Protein AF-A0A1Y1QUB6-F1 (afdb_monomer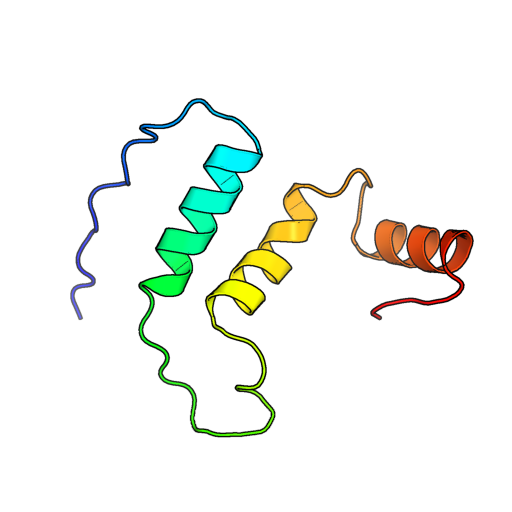_lite)

Sequence (79 aa):
MSYPSAPAATLTAPLSFTGIVEQLRATFRAFPDQRKPSNNTRYTLEDAGLSAFSVFFMQCASFLEYQRRMVENQGRSNA

Secondary structure (DSSP, 8-state):
------------S-S-HHHHHHHHHHHHHTS---PPSSGGGSS-HHHHHHHHHGGGG-SSSSHHHHHHHHHHHHS----

Organism: NCBI:txid525917

pLDDT: mean 83.25, std 14.43, range [41.41, 94.94]

Radius of gyration: 16.23 Å; chains: 1; bounding box: 35×26×45 Å

Foldseek 3Di:
DDDPPDPPPPLPDPPDPVSVLVVLLVVQVPDDDPDDDDPVPPDGSSRVSVVVVVQVVDPDPDLVVVQVVCCVVPVGGPD

Structure (mmCIF, N/CA/C/O backbone):
data_AF-A0A1Y1QUB6-F1
#
_entry.id   AF-A0A1Y1QUB6-F1
#
loop_
_atom_site.group_PDB
_atom_site.id
_atom_site.type_symbol
_atom_site.label_atom_id
_atom_site.label_alt_id
_atom_site.label_comp_id
_atom_site.label_asym_id
_atom_site.label_entity_id
_atom_site.label_seq_id
_atom_site.pdbx_PDB_ins_code
_atom_site.Cartn_x
_atom_site.Cartn_y
_atom_site.Cartn_z
_atom_site.occupancy
_atom_site.B_iso_or_equiv
_atom_site.auth_seq_id
_atom_site.auth_comp_id
_atom_site.auth_asym_id
_atom_site.auth_atom_id
_atom_site.pdbx_PDB_model_num
ATOM 1 N N . MET A 1 1 ? 7.441 18.595 -22.800 1.00 51.50 1 MET A N 1
ATOM 2 C CA . MET A 1 1 ? 7.559 17.247 -22.204 1.00 51.50 1 MET A CA 1
ATOM 3 C C . MET A 1 1 ? 6.210 16.567 -22.356 1.00 51.50 1 MET A C 1
ATOM 5 O O . MET A 1 1 ? 5.304 16.860 -21.591 1.00 51.50 1 MET A O 1
ATOM 9 N N . SER A 1 2 ? 6.036 15.770 -23.410 1.00 47.62 2 SER A N 1
ATOM 10 C CA . SER A 1 2 ? 4.805 15.004 -23.621 1.00 47.62 2 SER A CA 1
ATOM 11 C C . SER A 1 2 ? 4.921 13.709 -22.834 1.00 47.62 2 SER A C 1
ATOM 13 O O . SER A 1 2 ? 5.763 12.874 -23.159 1.00 47.62 2 SER A O 1
ATOM 15 N N . TYR A 1 3 ? 4.122 13.554 -21.782 1.00 41.41 3 TYR A N 1
ATOM 16 C CA . TYR A 1 3 ? 3.955 12.244 -21.169 1.00 41.41 3 TYR A CA 1
ATOM 17 C C . TYR A 1 3 ? 3.153 11.379 -22.142 1.00 41.41 3 TYR A C 1
ATOM 19 O O . TYR A 1 3 ? 2.112 11.838 -22.622 1.00 41.41 3 TYR A O 1
ATOM 27 N N . PRO A 1 4 ? 3.609 10.163 -22.476 1.00 50.16 4 PRO A N 1
ATOM 28 C CA . PRO A 1 4 ? 2.773 9.243 -23.222 1.00 50.16 4 PRO A CA 1
ATOM 29 C C . PRO A 1 4 ? 1.507 8.998 -22.396 1.00 50.16 4 PRO A C 1
ATOM 31 O O . PRO A 1 4 ? 1.575 8.537 -21.257 1.00 50.16 4 PRO A O 1
ATOM 34 N N . SER A 1 5 ? 0.351 9.359 -22.954 1.00 52.12 5 SER A N 1
ATOM 35 C CA . SER A 1 5 ? -0.939 8.947 -22.414 1.00 52.12 5 SER A CA 1
ATOM 36 C C . SER A 1 5 ? -1.027 7.443 -22.640 1.00 52.12 5 SER A C 1
ATOM 38 O O . SER A 1 5 ? -1.317 6.983 -23.743 1.00 52.12 5 SER A O 1
ATOM 40 N N . ALA A 1 6 ? -0.653 6.671 -21.619 1.00 54.03 6 ALA A N 1
ATOM 41 C CA . ALA A 1 6 ? -0.904 5.243 -21.620 1.00 54.03 6 ALA A CA 1
ATOM 42 C C . ALA A 1 6 ? -2.425 5.060 -21.745 1.00 54.03 6 ALA A C 1
ATOM 44 O O . ALA A 1 6 ? -3.158 5.704 -20.984 1.00 54.03 6 ALA A O 1
ATOM 45 N N . PRO A 1 7 ? -2.920 4.240 -22.692 1.00 53.47 7 PRO A N 1
ATOM 46 C CA . PRO A 1 7 ? -4.340 3.928 -22.742 1.00 53.47 7 PRO A CA 1
ATOM 47 C C . PRO A 1 7 ? -4.722 3.400 -21.363 1.00 53.47 7 PRO A C 1
ATOM 49 O O . PRO A 1 7 ? -4.042 2.512 -20.844 1.00 53.47 7 PRO A O 1
ATOM 52 N N . ALA A 1 8 ? -5.740 4.008 -20.743 1.00 55.62 8 ALA A N 1
ATOM 53 C CA . ALA A 1 8 ? -6.233 3.596 -19.437 1.00 55.62 8 ALA A CA 1
ATOM 54 C C . ALA A 1 8 ? -6.400 2.077 -19.475 1.00 55.62 8 ALA A C 1
ATOM 56 O O . ALA A 1 8 ? -7.187 1.573 -20.280 1.00 55.62 8 ALA A O 1
ATOM 57 N N . ALA A 1 9 ? -5.571 1.368 -18.702 1.00 55.56 9 ALA A N 1
ATOM 58 C CA . ALA A 1 9 ? -5.529 -0.080 -18.733 1.00 55.56 9 ALA A CA 1
ATOM 59 C C . ALA A 1 9 ? -6.960 -0.577 -18.535 1.00 55.56 9 ALA A C 1
ATOM 61 O O . ALA A 1 9 ? -7.585 -0.302 -17.510 1.00 55.56 9 ALA A O 1
ATOM 62 N N . THR A 1 10 ? -7.510 -1.218 -19.564 1.00 53.16 10 THR A N 1
ATOM 63 C CA . THR A 1 10 ? -8.825 -1.835 -19.475 1.00 53.16 10 THR A CA 1
ATOM 64 C C . THR A 1 10 ? -8.766 -2.789 -18.287 1.00 53.16 10 THR A C 1
ATOM 66 O O . THR A 1 10 ? -7.850 -3.605 -18.209 1.00 53.16 10 THR A O 1
ATOM 69 N N . LEU A 1 11 ? -9.674 -2.636 -17.320 1.00 54.81 11 LEU A N 1
ATOM 70 C CA . LEU A 1 11 ? -9.797 -3.548 -16.182 1.00 54.81 11 LEU A CA 1
ATOM 71 C C . LEU A 1 11 ? -10.247 -4.912 -16.723 1.00 54.81 11 LEU A C 1
ATOM 73 O O . LEU A 1 11 ? -11.433 -5.209 -16.789 1.00 54.81 11 LEU A O 1
ATOM 77 N N . THR A 1 12 ? -9.291 -5.714 -17.191 1.00 56.34 12 THR A N 1
ATOM 78 C CA . THR A 1 12 ? -9.541 -7.029 -17.802 1.00 56.34 12 THR A CA 1
ATOM 79 C C . THR A 1 12 ? -9.889 -8.081 -16.744 1.00 56.34 12 THR A C 1
ATOM 81 O O . THR A 1 12 ? -10.430 -9.134 -17.067 1.00 56.34 12 THR A O 1
ATOM 84 N N . ALA A 1 13 ? -9.600 -7.798 -15.470 1.00 57.69 13 ALA A N 1
ATOM 85 C CA . ALA A 1 13 ? -9.960 -8.634 -14.333 1.00 57.69 13 ALA A CA 1
ATOM 86 C C . ALA A 1 13 ? -11.257 -8.134 -13.665 1.00 57.69 13 ALA A C 1
ATOM 88 O O . ALA A 1 13 ? -11.482 -6.922 -13.609 1.00 57.69 13 ALA A O 1
ATOM 89 N N . PRO A 1 14 ? -12.093 -9.032 -13.103 1.00 66.31 14 PRO A N 1
ATOM 90 C CA . PRO A 1 14 ? -13.209 -8.626 -12.251 1.00 66.31 14 PRO A CA 1
ATOM 91 C C . PRO A 1 14 ? -12.704 -7.696 -11.141 1.00 66.31 14 PRO A C 1
ATOM 93 O O . PRO A 1 14 ? -11.598 -7.911 -10.632 1.00 66.31 14 PRO A O 1
ATOM 96 N N . LEU A 1 15 ? -13.516 -6.695 -10.766 1.00 77.12 15 LEU A N 1
ATOM 97 C CA . LEU A 1 15 ? -13.278 -5.740 -9.669 1.00 77.12 15 LEU A CA 1
ATOM 98 C C . LEU A 1 15 ? -13.202 -6.464 -8.312 1.00 77.12 15 LEU A C 1
ATOM 100 O O . LEU A 1 15 ? -14.073 -6.359 -7.455 1.00 77.12 15 LEU A O 1
ATOM 104 N N . SER A 1 16 ? -12.150 -7.248 -8.146 1.00 88.00 16 SER A N 1
ATOM 105 C CA . SER A 1 16 ? -11.786 -8.000 -6.961 1.00 88.00 16 SER A CA 1
ATOM 106 C C . SER A 1 16 ? -10.605 -7.305 -6.309 1.00 88.00 16 SER A C 1
ATOM 108 O O . SER A 1 16 ? -9.776 -6.699 -6.990 1.00 88.00 16 SER A O 1
ATOM 110 N N . PHE A 1 17 ? -10.496 -7.420 -4.988 1.00 87.06 17 PHE A N 1
ATOM 111 C CA . PHE A 1 17 ? -9.357 -6.869 -4.261 1.00 87.06 17 PHE A CA 1
ATOM 112 C C . PHE A 1 17 ? -8.023 -7.367 -4.841 1.00 87.06 17 PHE A C 1
ATOM 114 O O . PHE A 1 17 ? -7.151 -6.562 -5.150 1.00 87.06 17 PHE A O 1
ATOM 121 N N . THR A 1 18 ? -7.905 -8.675 -5.091 1.00 89.62 18 THR A N 1
ATOM 122 C CA . THR A 1 18 ? -6.717 -9.272 -5.717 1.00 89.62 18 THR A CA 1
ATOM 123 C C . THR A 1 18 ? -6.438 -8.683 -7.098 1.00 89.62 18 THR A C 1
ATOM 125 O O . THR A 1 18 ? -5.304 -8.304 -7.369 1.00 89.62 18 THR A O 1
ATOM 128 N N . GLY A 1 19 ? -7.457 -8.540 -7.953 1.00 90.50 19 GLY A N 1
ATOM 129 C CA . GLY A 1 19 ? -7.293 -7.937 -9.279 1.00 90.50 19 GLY A CA 1
ATOM 130 C C . GLY A 1 19 ? -6.812 -6.485 -9.216 1.00 90.50 19 GLY A C 1
ATOM 131 O O . GLY A 1 19 ? -5.928 -6.094 -9.976 1.00 90.50 19 GLY A O 1
ATOM 132 N N . ILE A 1 20 ? -7.334 -5.700 -8.269 1.00 89.56 20 ILE A N 1
ATOM 133 C CA . ILE A 1 20 ? -6.902 -4.313 -8.043 1.00 89.56 20 ILE A CA 1
ATOM 134 C C . ILE A 1 20 ? -5.445 -4.269 -7.564 1.00 89.56 20 ILE A C 1
ATOM 136 O O . ILE A 1 20 ? -4.654 -3.479 -8.080 1.00 89.56 20 ILE A O 1
ATOM 140 N N . VAL A 1 21 ? -5.067 -5.124 -6.609 1.00 90.75 21 VAL A N 1
ATOM 141 C CA . VAL A 1 21 ? -3.694 -5.184 -6.083 1.00 90.75 21 VAL A CA 1
ATOM 142 C C . VAL A 1 21 ? -2.698 -5.576 -7.176 1.00 90.75 21 VAL A C 1
ATOM 144 O O . VAL A 1 21 ? -1.663 -4.923 -7.302 1.00 90.75 21 VAL A O 1
ATOM 147 N N . GLU A 1 22 ? -3.009 -6.579 -7.999 1.00 91.50 22 GLU A N 1
ATOM 148 C CA . GLU A 1 22 ? -2.133 -6.998 -9.103 1.00 91.50 22 GLU A CA 1
ATOM 149 C C . GLU A 1 22 ? -1.968 -5.903 -10.163 1.00 91.50 22 GLU A C 1
ATOM 151 O O . GLU A 1 22 ? -0.857 -5.652 -10.635 1.00 91.50 22 GLU A O 1
ATOM 156 N N . GLN A 1 23 ? -3.039 -5.173 -10.480 1.00 90.44 23 GLN A N 1
ATOM 157 C CA . GLN A 1 23 ? -2.961 -4.047 -11.407 1.00 90.44 23 GLN A CA 1
ATOM 158 C C . GLN A 1 23 ? -2.068 -2.918 -10.866 1.00 90.44 23 GLN A C 1
ATOM 160 O O . GLN A 1 23 ? -1.257 -2.350 -11.608 1.00 90.44 23 GLN A O 1
ATOM 165 N N . LEU A 1 24 ? -2.182 -2.597 -9.572 1.00 91.19 24 LEU A N 1
ATOM 166 C CA . LEU A 1 24 ? -1.316 -1.612 -8.920 1.00 91.19 24 LEU A CA 1
ATOM 167 C C . LEU A 1 24 ? 0.148 -2.070 -8.937 1.00 91.19 24 LEU A C 1
ATOM 169 O O . LEU A 1 24 ? 1.018 -1.285 -9.315 1.00 91.19 24 LEU A O 1
ATOM 173 N N . ARG A 1 25 ? 0.421 -3.344 -8.615 1.00 93.12 25 ARG A N 1
ATOM 174 C CA . ARG A 1 25 ? 1.772 -3.929 -8.689 1.00 93.12 25 ARG A CA 1
ATOM 175 C C . ARG A 1 25 ? 2.383 -3.777 -10.074 1.00 93.12 25 ARG A C 1
ATOM 177 O O . ARG A 1 25 ? 3.479 -3.235 -10.200 1.00 93.12 25 ARG A O 1
ATOM 184 N N . ALA A 1 26 ? 1.661 -4.210 -11.107 1.00 92.44 26 ALA A N 1
ATOM 185 C CA . ALA A 1 26 ? 2.120 -4.123 -12.489 1.00 92.44 26 ALA A CA 1
ATOM 186 C C . ALA A 1 26 ? 2.428 -2.674 -12.898 1.00 92.44 26 ALA A C 1
ATOM 188 O O . ALA A 1 26 ? 3.449 -2.412 -13.534 1.00 92.44 26 ALA A O 1
ATOM 189 N N . THR A 1 27 ? 1.586 -1.728 -12.472 1.00 92.94 27 THR A N 1
ATOM 190 C CA . THR A 1 27 ? 1.758 -0.299 -12.764 1.00 92.94 27 THR A CA 1
ATOM 191 C C . THR A 1 27 ? 3.025 0.262 -12.116 1.00 92.94 27 THR A C 1
ATOM 193 O O . THR A 1 27 ? 3.860 0.841 -12.807 1.00 92.94 27 THR A O 1
ATOM 196 N N . PHE A 1 28 ? 3.214 0.061 -10.807 1.00 93.19 28 PHE A N 1
ATOM 197 C CA . PHE A 1 28 ? 4.381 0.596 -10.098 1.00 93.19 28 PHE A CA 1
ATOM 198 C C . PHE A 1 28 ? 5.692 -0.081 -10.501 1.00 93.19 28 PHE A C 1
ATOM 200 O O . PHE A 1 28 ? 6.731 0.575 -10.527 1.00 93.19 28 PHE A O 1
ATOM 207 N N . ARG A 1 29 ? 5.659 -1.367 -10.867 1.00 92.62 29 ARG A N 1
ATOM 208 C CA . ARG A 1 29 ?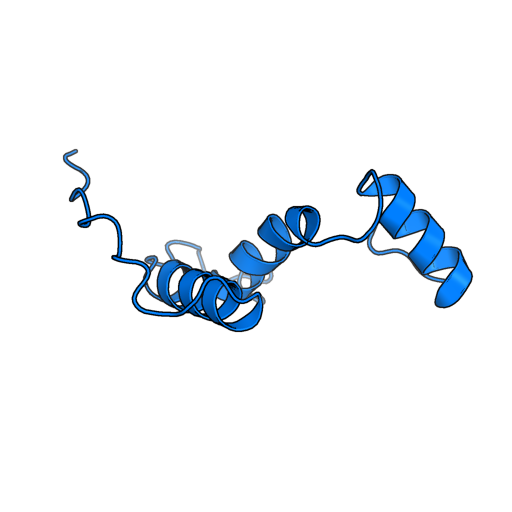 6.833 -2.085 -11.383 1.00 92.62 29 ARG A CA 1
ATOM 209 C C . ARG A 1 29 ? 7.320 -1.529 -12.722 1.00 92.62 29 ARG A C 1
ATOM 211 O O . ARG A 1 29 ? 8.511 -1.588 -13.005 1.00 92.62 29 ARG A O 1
ATOM 218 N N . ALA A 1 30 ? 6.415 -0.987 -13.536 1.00 93.12 30 ALA A N 1
ATOM 219 C CA . ALA A 1 30 ? 6.755 -0.375 -14.817 1.00 93.12 30 ALA A CA 1
ATOM 220 C C . ALA A 1 30 ? 7.333 1.047 -14.683 1.00 93.12 30 ALA A C 1
ATOM 222 O O . ALA A 1 30 ? 7.815 1.603 -15.672 1.00 93.12 30 ALA A O 1
ATOM 223 N N . PHE A 1 31 ? 7.283 1.662 -13.495 1.00 91.25 31 PHE A N 1
ATOM 224 C CA . PHE A 1 31 ? 7.813 3.008 -13.305 1.00 91.25 31 PHE A CA 1
ATOM 225 C C . PHE A 1 31 ? 9.346 3.007 -13.302 1.00 91.25 31 PHE A C 1
ATOM 227 O O . PHE A 1 31 ? 9.963 2.177 -12.632 1.00 91.25 31 PHE A O 1
ATOM 234 N N . PRO A 1 32 ? 9.985 3.957 -14.007 1.00 91.38 32 PRO A N 1
ATOM 235 C CA . PRO A 1 32 ? 11.431 4.085 -13.959 1.00 91.38 32 PRO A CA 1
ATOM 236 C C . PRO A 1 32 ? 11.872 4.556 -12.567 1.00 91.38 32 PRO A C 1
ATOM 238 O O . PRO A 1 32 ? 11.468 5.628 -12.110 1.00 91.38 32 PRO A O 1
ATOM 241 N N . ASP A 1 33 ? 12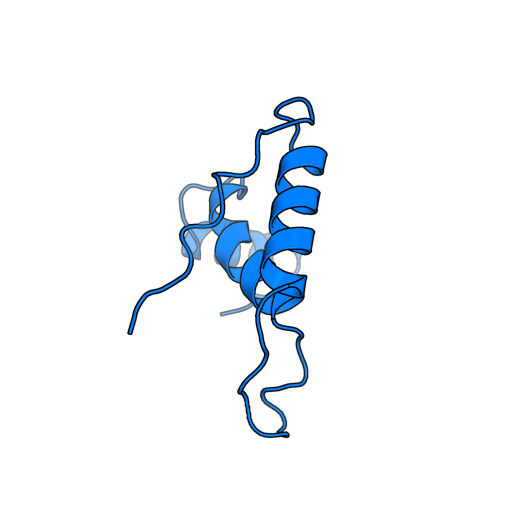.736 3.784 -11.906 1.00 91.56 33 ASP A N 1
ATOM 242 C CA . ASP A 1 33 ? 13.314 4.173 -10.619 1.00 91.56 33 ASP A CA 1
ATOM 243 C C . ASP A 1 33 ? 14.527 5.088 -10.820 1.00 91.56 33 ASP A C 1
ATOM 245 O O . ASP A 1 33 ? 15.621 4.648 -11.161 1.00 91.56 33 ASP A O 1
ATOM 249 N N . GLN A 1 34 ? 14.309 6.389 -10.630 1.00 91.44 34 GLN A N 1
ATOM 250 C CA . GLN A 1 34 ? 15.329 7.436 -10.770 1.00 91.44 34 GLN A CA 1
ATOM 251 C C . GLN A 1 34 ? 16.050 7.746 -9.444 1.00 91.44 34 GLN A C 1
ATOM 253 O O . GLN A 1 34 ? 16.828 8.701 -9.359 1.00 91.44 34 GLN A O 1
ATOM 258 N N . ARG A 1 35 ? 15.770 6.995 -8.370 1.00 92.69 35 ARG A N 1
ATOM 259 C CA . ARG A 1 35 ? 16.388 7.227 -7.059 1.00 92.69 35 ARG A CA 1
ATOM 260 C C . ARG A 1 35 ? 17.859 6.804 -7.086 1.00 92.69 35 ARG A C 1
ATOM 262 O O . ARG A 1 35 ? 18.226 5.786 -7.665 1.00 92.69 35 ARG A O 1
ATOM 269 N N . LYS A 1 36 ? 18.719 7.570 -6.408 1.00 93.38 36 LYS A N 1
ATOM 270 C CA . LYS A 1 36 ? 20.131 7.198 -6.225 1.00 93.38 36 LYS A CA 1
ATOM 271 C C . LYS A 1 36 ? 20.251 6.024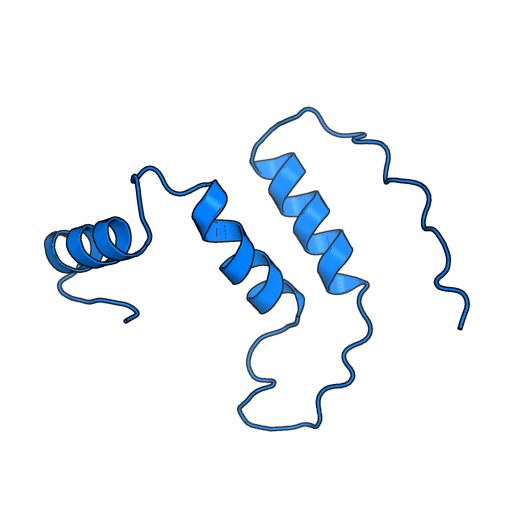 -5.239 1.00 93.38 36 LYS A C 1
ATOM 273 O O . LYS A 1 36 ? 19.541 6.047 -4.226 1.00 93.38 36 LYS A O 1
ATOM 278 N N . PRO A 1 37 ? 21.175 5.067 -5.461 1.00 91.19 37 PRO A N 1
ATOM 279 C CA . PRO A 1 37 ? 21.434 3.989 -4.510 1.00 91.19 37 PRO A CA 1
ATOM 280 C C . PRO A 1 37 ? 21.728 4.541 -3.110 1.00 91.19 37 PRO A C 1
ATOM 282 O O . PRO A 1 37 ? 22.638 5.351 -2.933 1.00 91.19 37 PRO A O 1
ATOM 285 N N . SER A 1 38 ? 20.920 4.151 -2.124 1.00 91.75 38 SER A N 1
ATOM 286 C CA . SER A 1 38 ? 21.049 4.582 -0.725 1.00 91.75 38 SER A CA 1
ATOM 287 C C . SER A 1 38 ? 20.195 3.697 0.189 1.00 91.75 38 SER A C 1
ATOM 289 O O . SER A 1 38 ? 19.430 2.859 -0.281 1.00 91.75 38 SER A O 1
ATOM 291 N N . ASN A 1 39 ? 20.226 3.927 1.503 1.00 90.00 39 ASN A N 1
ATOM 292 C CA . ASN A 1 39 ? 19.300 3.252 2.424 1.00 90.00 39 ASN A CA 1
ATOM 293 C C . ASN A 1 39 ? 17.814 3.491 2.068 1.00 90.00 39 ASN A C 1
ATOM 295 O O . ASN A 1 39 ? 16.964 2.661 2.386 1.00 90.00 39 ASN A O 1
ATOM 299 N N . ASN A 1 40 ? 17.502 4.574 1.345 1.00 83.81 40 ASN A N 1
ATOM 300 C CA . ASN A 1 40 ? 16.146 4.911 0.901 1.00 83.81 40 ASN A CA 1
ATOM 301 C C . ASN A 1 40 ? 15.686 4.116 -0.339 1.00 83.81 40 ASN A C 1
ATOM 303 O O . ASN A 1 40 ? 14.535 4.251 -0.753 1.00 83.81 40 ASN A O 1
ATOM 307 N N . THR A 1 41 ? 16.549 3.278 -0.929 1.00 90.44 41 THR A N 1
ATOM 308 C CA . THR A 1 41 ? 16.192 2.335 -2.008 1.00 90.44 41 THR A CA 1
ATOM 309 C C . THR A 1 41 ? 16.013 0.903 -1.501 1.00 90.44 41 THR A C 1
ATOM 311 O O . THR A 1 41 ? 15.926 -0.021 -2.302 1.00 90.44 41 THR A O 1
ATOM 314 N N . ARG A 1 42 ? 15.934 0.702 -0.174 1.00 91.88 42 ARG A N 1
ATOM 315 C CA . ARG A 1 42 ? 15.646 -0.607 0.443 1.00 91.88 42 ARG A CA 1
ATOM 316 C C . ARG A 1 42 ? 14.313 -1.198 -0.026 1.00 91.88 42 ARG A C 1
ATOM 318 O O . ARG A 1 42 ? 14.204 -2.412 -0.146 1.00 91.88 42 ARG A O 1
ATOM 325 N N . TYR A 1 43 ? 13.319 -0.342 -0.257 1.00 92.25 43 TYR A N 1
ATOM 326 C CA . TYR A 1 43 ? 12.003 -0.727 -0.760 1.00 92.25 43 TYR A CA 1
ATOM 327 C C . TYR A 1 43 ? 11.867 -0.364 -2.235 1.00 92.25 43 TYR A C 1
ATOM 329 O O . TYR A 1 43 ? 12.281 0.726 -2.667 1.00 92.25 43 TYR A O 1
ATOM 337 N N . THR A 1 44 ? 11.265 -1.272 -2.999 1.00 92.88 44 THR A N 1
ATOM 338 C CA . THR A 1 44 ? 10.981 -1.051 -4.419 1.00 92.88 44 THR A CA 1
ATOM 339 C C . THR A 1 44 ? 9.923 0.045 -4.591 1.00 92.88 44 THR A C 1
ATOM 341 O O . THR A 1 44 ? 9.198 0.384 -3.651 1.00 92.88 44 THR A O 1
ATOM 344 N N . LEU A 1 45 ? 9.811 0.618 -5.795 1.00 92.31 45 LEU A N 1
ATOM 345 C CA . LEU A 1 45 ? 8.695 1.522 -6.106 1.00 92.31 45 LEU A CA 1
ATOM 346 C C . LEU A 1 45 ? 7.336 0.815 -5.990 1.00 92.31 45 LEU A C 1
ATOM 348 O O . LEU A 1 45 ? 6.355 1.452 -5.616 1.00 92.31 45 LEU A O 1
ATOM 352 N N . GLU A 1 46 ? 7.294 -0.496 -6.248 1.00 93.75 46 GLU A N 1
ATOM 353 C CA . GLU A 1 46 ? 6.118 -1.343 -6.036 1.00 93.75 46 GLU A CA 1
ATOM 354 C C . GLU A 1 46 ? 5.702 -1.364 -4.559 1.00 93.75 46 GLU A C 1
ATOM 356 O O . GLU A 1 46 ? 4.550 -1.061 -4.246 1.00 93.75 46 GLU A O 1
ATOM 361 N N . ASP A 1 47 ? 6.640 -1.631 -3.648 1.00 92.38 47 ASP A N 1
ATOM 362 C CA . ASP A 1 47 ? 6.375 -1.644 -2.203 1.00 92.38 47 ASP A CA 1
ATOM 363 C C . ASP A 1 47 ? 5.912 -0.270 -1.701 1.00 92.38 47 ASP A C 1
ATOM 365 O O . ASP A 1 47 ? 4.933 -0.162 -0.958 1.00 92.38 47 ASP A O 1
ATOM 369 N N . ALA A 1 48 ? 6.592 0.795 -2.140 1.00 91.31 48 ALA A N 1
ATOM 370 C CA . ALA A 1 48 ? 6.242 2.165 -1.785 1.00 91.31 48 ALA A CA 1
ATOM 371 C C . ALA A 1 48 ? 4.831 2.529 -2.276 1.00 91.31 48 ALA A C 1
ATOM 373 O O . ALA A 1 48 ? 4.007 3.002 -1.489 1.00 91.31 48 ALA A O 1
ATOM 374 N N . GLY A 1 49 ? 4.526 2.255 -3.547 1.00 92.31 49 GLY A N 1
ATOM 375 C CA . GLY A 1 49 ? 3.224 2.523 -4.149 1.00 92.31 49 GLY A CA 1
ATOM 376 C C . GLY A 1 49 ? 2.087 1.776 -3.455 1.00 92.31 49 GLY A C 1
ATOM 377 O O . GLY A 1 49 ? 1.086 2.384 -3.076 1.00 92.31 49 GLY A O 1
ATOM 378 N N . LEU A 1 50 ? 2.259 0.477 -3.197 1.00 92.44 50 LEU A N 1
ATOM 379 C CA . LEU A 1 50 ? 1.260 -0.308 -2.471 1.00 92.44 50 LEU A CA 1
ATOM 380 C C . LEU A 1 50 ? 1.063 0.176 -1.032 1.00 92.44 50 LEU A C 1
ATOM 382 O O . LEU A 1 50 ? -0.075 0.240 -0.565 1.00 92.44 50 LEU A O 1
ATOM 386 N N . SER A 1 51 ? 2.139 0.552 -0.331 1.00 88.81 51 SER A N 1
ATOM 387 C CA . SER A 1 51 ? 2.024 1.086 1.031 1.00 88.81 51 SER A CA 1
ATOM 388 C C . SER A 1 51 ? 1.198 2.376 1.073 1.00 88.81 51 SER A C 1
ATOM 390 O O . SER A 1 51 ? 0.324 2.508 1.930 1.00 88.81 51 SER A O 1
ATOM 392 N N . ALA A 1 52 ? 1.386 3.276 0.103 1.00 88.62 52 ALA A N 1
ATOM 393 C CA . ALA A 1 52 ? 0.617 4.513 -0.006 1.00 88.62 52 ALA A CA 1
ATOM 394 C C . ALA A 1 52 ? -0.867 4.248 -0.311 1.00 88.62 52 ALA A C 1
ATOM 396 O O . ALA A 1 52 ? -1.738 4.939 0.213 1.00 88.62 52 ALA A O 1
ATOM 397 N N . PHE A 1 53 ? -1.167 3.218 -1.107 1.00 89.12 53 PHE A N 1
ATOM 398 C CA . PHE A 1 53 ? -2.541 2.827 -1.433 1.00 89.12 53 PHE A CA 1
ATOM 399 C C . PHE A 1 53 ? -3.240 2.014 -0.335 1.00 89.12 53 PHE A C 1
ATOM 401 O O . PHE A 1 53 ? -4.465 1.902 -0.350 1.00 89.12 53 PHE A O 1
ATOM 408 N N . SER A 1 54 ? -2.502 1.471 0.635 1.00 87.81 54 SER A N 1
ATOM 409 C CA . SER A 1 54 ? -3.068 0.621 1.691 1.00 87.81 54 SER A CA 1
ATOM 410 C C . SER A 1 54 ? -4.194 1.297 2.482 1.00 87.81 54 SER A C 1
ATOM 412 O O . SER A 1 54 ? -5.156 0.628 2.856 1.00 87.81 54 SER A O 1
ATOM 414 N N . VAL A 1 55 ? -4.127 2.623 2.671 1.00 84.00 55 VAL A N 1
ATOM 415 C CA . VAL A 1 55 ? -5.122 3.404 3.427 1.00 84.00 55 VAL A CA 1
ATOM 416 C C . VAL A 1 55 ? -6.528 3.325 2.836 1.00 84.00 55 VAL A C 1
ATOM 418 O O . VAL A 1 55 ? -7.498 3.374 3.584 1.00 84.00 55 VAL A O 1
ATOM 421 N N . PHE A 1 56 ? -6.655 3.132 1.520 1.00 84.88 56 PHE A N 1
ATOM 422 C CA . PHE A 1 56 ? -7.953 3.009 0.849 1.00 84.88 56 PHE A CA 1
ATOM 423 C C . PHE A 1 56 ? -8.640 1.663 1.103 1.00 84.88 56 PHE A C 1
ATOM 425 O O . PHE A 1 56 ? -9.835 1.527 0.856 1.00 84.88 56 PHE A O 1
ATOM 432 N N . PHE A 1 57 ? -7.899 0.673 1.601 1.00 82.50 57 PHE A N 1
ATOM 433 C CA . PHE A 1 57 ? -8.403 -0.671 1.892 1.00 82.50 57 PHE A CA 1
ATOM 434 C C . PHE A 1 57 ? -8.487 -0.955 3.396 1.00 82.50 57 PHE A C 1
ATOM 436 O O . PHE A 1 57 ? -8.881 -2.050 3.808 1.00 82.50 57 PHE A O 1
ATOM 443 N N . MET A 1 58 ? -8.126 0.023 4.230 1.00 84.25 58 MET A N 1
ATOM 444 C CA . MET A 1 58 ? -8.216 -0.095 5.679 1.00 84.25 58 MET A CA 1
ATOM 445 C C . MET A 1 58 ? -9.679 -0.176 6.129 1.00 84.25 58 MET A C 1
ATOM 447 O O . MET A 1 58 ? -10.533 0.579 5.681 1.00 84.25 58 MET A O 1
ATOM 451 N N . GLN A 1 59 ? -9.963 -1.067 7.079 1.00 84.25 59 GLN A N 1
ATOM 452 C CA . GLN A 1 59 ? -11.286 -1.220 7.701 1.00 84.25 59 GLN A CA 1
ATOM 453 C C . GLN A 1 59 ? -11.469 -0.270 8.910 1.00 84.25 59 GLN A C 1
ATOM 455 O O . GLN A 1 59 ? -12.037 -0.643 9.941 1.00 84.25 59 GLN A O 1
ATOM 460 N N . CYS A 1 60 ? -10.913 0.940 8.831 1.00 84.25 60 CYS A N 1
ATOM 461 C CA . CYS A 1 60 ? -10.970 1.967 9.876 1.00 84.25 60 CYS A CA 1
ATOM 462 C C . CYS A 1 60 ? -11.061 3.364 9.255 1.00 84.25 60 CYS A C 1
ATOM 464 O O . CYS A 1 60 ? -10.617 3.577 8.129 1.00 84.25 60 CYS A O 1
ATOM 466 N N . ALA A 1 61 ? -11.619 4.322 9.993 1.00 83.81 61 ALA A N 1
ATOM 467 C CA . ALA A 1 61 ? -11.980 5.632 9.462 1.00 83.81 61 ALA A CA 1
ATOM 468 C C . ALA A 1 61 ? -10.776 6.568 9.252 1.00 83.81 61 ALA A C 1
ATOM 470 O O . ALA A 1 61 ? -10.914 7.618 8.629 1.00 83.81 61 ALA A O 1
ATOM 471 N N . SER A 1 62 ? -9.595 6.228 9.781 1.00 86.88 62 SER A N 1
ATOM 472 C CA . SER A 1 62 ? -8.377 7.024 9.593 1.00 86.88 62 SER A CA 1
ATOM 473 C C . SER A 1 62 ? -7.092 6.231 9.839 1.00 86.88 62 SER A C 1
ATOM 475 O O . SER A 1 62 ? -7.096 5.198 10.509 1.00 86.88 62 SER A O 1
ATOM 477 N N . PHE A 1 63 ? -5.961 6.774 9.373 1.00 84.25 63 PHE A N 1
ATOM 478 C CA . PHE A 1 63 ? -4.631 6.239 9.680 1.00 84.25 63 PHE A CA 1
ATOM 479 C C . PHE A 1 63 ? -4.338 6.235 11.187 1.00 84.25 63 PHE A C 1
ATOM 481 O O . PHE A 1 63 ? -3.784 5.271 11.700 1.00 84.25 63 PHE A O 1
ATOM 488 N N . LEU A 1 64 ? -4.740 7.279 11.922 1.00 89.56 64 LEU A N 1
ATOM 489 C CA . LEU A 1 64 ? -4.543 7.329 13.375 1.00 89.56 64 LEU A CA 1
ATOM 490 C C . LEU A 1 64 ? -5.337 6.237 14.096 1.00 89.56 64 LEU A C 1
ATOM 492 O O . LEU A 1 64 ? -4.830 5.628 15.034 1.00 89.56 64 LEU A O 1
ATOM 496 N N . GLU A 1 65 ? -6.564 5.962 13.650 1.00 90.19 65 GLU A N 1
ATOM 497 C CA . GLU A 1 65 ? -7.353 4.852 14.183 1.00 90.19 65 GLU A CA 1
ATOM 498 C C . GLU A 1 65 ? -6.695 3.503 13.876 1.00 90.19 65 GLU A C 1
ATOM 500 O O . GLU A 1 65 ? -6.607 2.653 14.762 1.00 90.19 65 GLU A O 1
ATOM 505 N N . TYR A 1 66 ? -6.158 3.331 12.664 1.00 89.31 66 TYR A N 1
ATOM 506 C CA . TYR A 1 66 ? -5.366 2.153 12.314 1.00 89.31 66 TYR A CA 1
ATOM 507 C C . TYR A 1 66 ? -4.180 1.959 13.273 1.00 89.31 66 TYR A C 1
ATOM 509 O O . TYR A 1 66 ? -3.999 0.865 13.806 1.00 89.31 66 TYR A O 1
ATOM 517 N N . GLN A 1 67 ? -3.408 3.021 13.544 1.00 90.25 67 GLN A N 1
ATOM 518 C CA . GLN A 1 67 ? -2.271 2.965 14.471 1.00 90.25 67 GLN A CA 1
ATOM 519 C C . GLN A 1 67 ? -2.707 2.593 15.895 1.00 90.25 67 GLN A C 1
ATOM 521 O O . GLN A 1 67 ? -2.078 1.741 16.517 1.00 90.25 67 GLN A O 1
ATOM 526 N N . ARG A 1 68 ? -3.811 3.164 16.403 1.00 92.38 68 ARG A N 1
ATOM 527 C CA . ARG A 1 68 ? -4.349 2.816 17.734 1.00 92.38 68 ARG A CA 1
ATOM 528 C C . ARG A 1 68 ? -4.728 1.339 17.826 1.00 92.38 68 ARG A C 1
ATOM 530 O O . ARG A 1 68 ? -4.267 0.656 18.735 1.00 92.38 68 ARG A O 1
ATOM 537 N N . ARG A 1 69 ? -5.470 0.824 16.838 1.00 91.81 69 ARG A N 1
ATOM 538 C CA . ARG A 1 69 ? -5.832 -0.603 16.772 1.00 91.81 69 ARG A CA 1
ATOM 539 C C . ARG A 1 69 ? -4.599 -1.507 16.673 1.00 91.81 69 ARG A C 1
ATOM 541 O O . ARG A 1 69 ? -4.599 -2.608 17.215 1.00 91.81 69 ARG A O 1
ATOM 548 N N . MET A 1 70 ? -3.545 -1.070 15.979 1.00 91.81 70 MET A N 1
ATOM 549 C CA . MET A 1 70 ? -2.284 -1.814 15.897 1.00 91.81 70 MET A CA 1
ATOM 550 C C . MET A 1 70 ? -1.593 -1.902 17.264 1.00 91.81 70 MET A C 1
ATOM 552 O O . MET A 1 70 ? -1.129 -2.979 17.632 1.00 91.81 70 MET A O 1
ATOM 556 N N . VAL A 1 71 ? -1.592 -0.816 18.045 1.00 94.94 71 VAL A N 1
ATOM 557 C CA . VAL A 1 71 ? -1.058 -0.809 19.418 1.00 94.94 71 VAL A CA 1
ATOM 558 C C . VAL A 1 71 ? -1.872 -1.728 20.325 1.00 94.94 71 VAL A C 1
ATOM 560 O O . VAL A 1 71 ? -1.288 -2.534 21.040 1.00 94.94 71 VAL A O 1
ATOM 563 N N . GLU A 1 72 ? -3.200 -1.662 20.262 1.00 94.00 72 GLU A N 1
ATOM 564 C CA . GLU A 1 72 ? -4.086 -2.511 21.070 1.00 94.00 72 GLU A CA 1
ATOM 565 C C . GLU A 1 72 ? -3.902 -4.005 20.762 1.00 94.00 72 GLU A C 1
ATOM 567 O O . GLU A 1 72 ? -3.813 -4.820 21.677 1.00 94.00 72 GL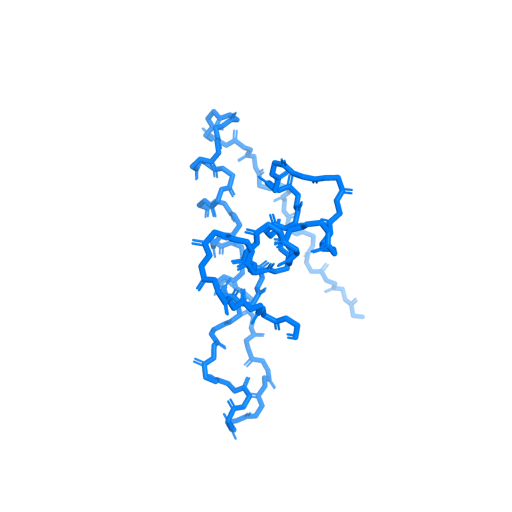U A O 1
ATOM 572 N N . ASN A 1 73 ? -3.792 -4.367 19.480 1.00 92.56 73 ASN A N 1
ATOM 573 C CA . ASN A 1 73 ? -3.741 -5.768 19.054 1.00 92.56 73 ASN A CA 1
ATOM 574 C C . ASN A 1 73 ? -2.324 -6.360 19.008 1.00 92.56 73 ASN A 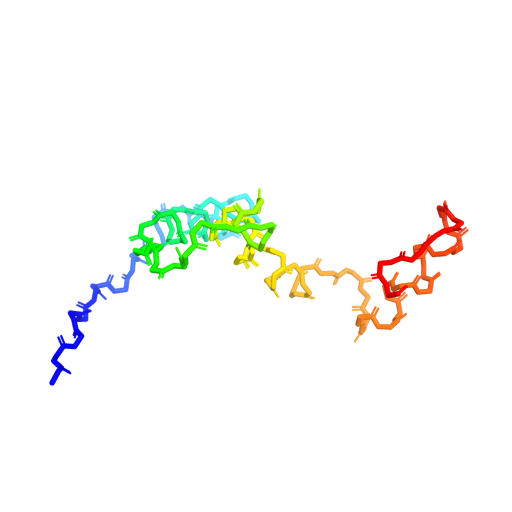C 1
ATOM 576 O O . ASN A 1 73 ? -2.167 -7.576 19.095 1.00 92.56 73 ASN A O 1
ATOM 580 N N . GLN A 1 74 ? -1.294 -5.535 18.794 1.00 93.19 74 GLN A N 1
ATOM 581 C CA . GLN A 1 74 ? 0.084 -5.986 18.537 1.00 93.19 74 GLN A CA 1
ATOM 582 C C . GLN A 1 74 ? 1.129 -5.318 19.442 1.00 93.19 74 GLN A C 1
ATOM 584 O O . GLN A 1 74 ? 2.315 -5.622 19.317 1.00 93.19 74 GLN A O 1
ATOM 589 N N . GLY A 1 75 ? 0.730 -4.389 20.316 1.00 93.88 75 GLY A N 1
ATOM 590 C CA . GLY A 1 75 ? 1.631 -3.674 21.225 1.00 93.88 75 GLY A CA 1
ATOM 591 C C . GLY A 1 75 ? 2.571 -2.673 20.546 1.00 93.88 75 GLY A C 1
ATOM 592 O O . GLY A 1 75 ? 3.504 -2.192 21.184 1.00 93.88 75 GLY A O 1
ATOM 593 N N . ARG A 1 76 ? 2.376 -2.370 19.255 1.00 90.69 76 ARG A N 1
ATOM 594 C CA . ARG A 1 76 ? 3.260 -1.490 18.472 1.00 90.69 76 ARG A CA 1
ATOM 595 C C . ARG A 1 76 ? 2.511 -0.689 17.408 1.00 90.69 76 ARG A C 1
ATOM 597 O O . ARG A 1 76 ? 1.408 -1.049 17.018 1.00 90.69 76 ARG A O 1
ATOM 604 N N . SER A 1 77 ? 3.157 0.369 16.932 1.00 89.50 77 SER A N 1
ATOM 605 C CA . SER A 1 77 ? 2.692 1.301 15.899 1.00 89.50 77 SER A CA 1
ATOM 606 C C . SER A 1 77 ? 3.755 1.430 14.798 1.00 89.50 77 SER A C 1
ATOM 608 O O . SER A 1 77 ? 4.925 1.122 15.026 1.00 89.50 77 SER A O 1
ATOM 610 N N . ASN A 1 78 ? 3.335 1.868 13.610 1.00 81.25 78 ASN A N 1
ATOM 611 C CA . ASN A 1 78 ? 4.211 2.300 12.515 1.00 81.25 78 ASN A CA 1
ATOM 612 C C . ASN A 1 78 ? 4.488 3.815 12.530 1.00 81.25 78 ASN A C 1
ATOM 614 O O . ASN A 1 78 ? 5.377 4.262 11.807 1.00 81.25 78 ASN A O 1
ATOM 618 N N . ALA A 1 79 ? 3.690 4.592 13.272 1.00 74.62 79 ALA A N 1
ATOM 619 C CA . ALA A 1 79 ? 4.007 5.973 13.643 1.00 74.62 79 ALA A CA 1
ATOM 620 C C . ALA A 1 79 ? 5.048 6.013 14.763 1.00 74.62 79 ALA A C 1
ATOM 622 O O . ALA A 1 79 ? 4.986 5.096 15.620 1.00 74.62 79 ALA A O 1
#